Protein AF-A0A2V6WQ88-F1 (afdb_monomer_lite)

Secondary structure (DSSP, 8-state):
-HHHHHHTSGGGSHHHHHHHHHHHHHHH-TTS-HHHHHHHHHHHHHHHHHHHHHHHHHHHHHHHHTSTTS-HHHHHHHHHHHHHHHHHHHHHHHHHHHHHH--HHHHTTTT-

pLDDT: mean 83.22, std 14.82, range [35.53, 96.12]

Sequence (112 aa):
MGVILWFSSDAWSASHTGTLLIPLLRWLLPWVSVGQLTTLHVGIRKLAHLGEYAALALLWYRAFARRRDTGAGAAAQWALVITVGWAGVDEGRQLFTMSRTASLRDVAIDSV

Structure (mmCIF, N/CA/C/O backbone):
data_AF-A0A2V6WQ88-F1
#
_entry.id   AF-A0A2V6WQ88-F1
#
loop_
_atom_site.group_PDB
_atom_site.id
_atom_site.type_symbol
_atom_site.label_atom_id
_atom_site.label_alt_id
_atom_site.label_comp_id
_atom_site.label_asym_id
_atom_site.label_entity_id
_atom_site.label_seq_id
_atom_site.pdbx_PDB_ins_code
_atom_site.Cartn_x
_atom_site.Cartn_y
_atom_site.Cartn_z
_atom_site.occupancy
_atom_site.B_iso_or_equiv
_atom_site.auth_seq_id
_atom_site.auth_comp_id
_atom_site.auth_asym_id
_atom_site.auth_atom_id
_atom_site.pdbx_PDB_model_num
ATOM 1 N N . MET A 1 1 ? -3.390 -10.800 7.810 1.00 79.38 1 MET A N 1
ATOM 2 C CA . MET A 1 1 ? -1.913 -10.827 7.760 1.00 79.38 1 MET A CA 1
ATOM 3 C C . MET A 1 1 ? -1.371 -11.812 6.730 1.00 79.38 1 MET A C 1
ATOM 5 O O . MET A 1 1 ? -0.656 -11.360 5.854 1.00 79.38 1 MET A O 1
ATOM 9 N N . GLY A 1 2 ? -1.749 -13.100 6.741 1.00 83.31 2 GLY A N 1
ATOM 10 C CA . GLY A 1 2 ? -1.226 -14.087 5.770 1.00 83.31 2 GLY A CA 1
ATOM 11 C C . GLY A 1 2 ? -1.379 -13.713 4.285 1.00 83.31 2 GLY A C 1
ATOM 12 O O . GLY A 1 2 ? -0.452 -13.914 3.514 1.00 83.31 2 GLY A O 1
ATOM 13 N N . VAL A 1 3 ? -2.500 -13.091 3.900 1.00 83.56 3 VAL A N 1
ATOM 14 C CA . VAL A 1 3 ? -2.728 -12.617 2.519 1.00 83.56 3 VAL A CA 1
ATOM 15 C C . VAL A 1 3 ? -1.734 -11.523 2.105 1.00 83.56 3 VAL A C 1
ATOM 17 O O . VAL A 1 3 ? -1.181 -11.591 1.017 1.00 83.56 3 VAL A O 1
ATOM 20 N N . ILE A 1 4 ? -1.445 -10.566 2.992 1.00 85.25 4 ILE A N 1
ATOM 21 C CA . ILE A 1 4 ? -0.461 -9.499 2.733 1.00 85.25 4 ILE A CA 1
ATOM 22 C C . ILE A 1 4 ? 0.933 -10.109 2.580 1.00 85.25 4 ILE A C 1
ATOM 24 O O . ILE A 1 4 ? 1.653 -9.798 1.642 1.00 85.25 4 ILE A O 1
ATOM 28 N N . LEU A 1 5 ? 1.285 -11.069 3.444 1.00 84.12 5 LEU A N 1
ATOM 29 C CA . LEU A 1 5 ? 2.582 -11.741 3.355 1.00 84.12 5 LEU A CA 1
ATOM 30 C C . LEU A 1 5 ? 2.771 -12.495 2.036 1.00 84.12 5 LEU A C 1
ATOM 32 O O . LEU A 1 5 ? 3.897 -12.560 1.540 1.00 84.12 5 LEU A O 1
ATOM 36 N N . TRP A 1 6 ? 1.690 -13.063 1.497 1.00 83.06 6 TRP A N 1
ATOM 37 C CA . TRP A 1 6 ? 1.672 -13.726 0.197 1.00 83.06 6 TRP A CA 1
ATOM 38 C C . TRP A 1 6 ? 1.850 -12.724 -0.946 1.00 83.06 6 TRP A C 1
ATOM 40 O O . TRP A 1 6 ? 2.723 -12.933 -1.785 1.00 83.06 6 TRP A O 1
ATOM 50 N N . PHE A 1 7 ? 1.085 -11.628 -0.967 1.00 83.62 7 PHE A N 1
ATOM 51 C CA . PHE A 1 7 ? 1.213 -10.587 -1.998 1.00 83.62 7 PHE A CA 1
ATOM 52 C C . PHE A 1 7 ? 2.549 -9.844 -1.967 1.00 83.62 7 PHE A C 1
ATOM 54 O O . PHE A 1 7 ? 3.017 -9.363 -2.993 1.00 83.62 7 PHE A O 1
ATOM 61 N N . SER A 1 8 ? 3.205 -9.819 -0.815 1.00 78.94 8 SER A N 1
ATOM 62 C CA . SER A 1 8 ? 4.530 -9.231 -0.639 1.00 78.94 8 SER A CA 1
ATOM 63 C C . SER A 1 8 ? 5.675 -10.266 -0.759 1.00 78.94 8 SER A C 1
ATOM 65 O O . SER A 1 8 ? 6.837 -9.992 -0.474 1.00 78.94 8 SER A O 1
ATOM 67 N N . SER A 1 9 ? 5.372 -11.492 -1.200 1.00 81.62 9 SER A N 1
ATOM 68 C CA . SER A 1 9 ? 6.387 -12.518 -1.492 1.00 81.62 9 SER A CA 1
ATOM 69 C C . SER A 1 9 ? 6.973 -12.399 -2.905 1.00 81.62 9 SER A C 1
ATOM 71 O O . SER A 1 9 ? 6.402 -11.745 -3.781 1.00 81.62 9 SER A O 1
ATOM 73 N N . ASP A 1 10 ? 8.068 -13.125 -3.163 1.00 78.81 10 ASP A N 1
ATOM 74 C CA . ASP A 1 10 ? 8.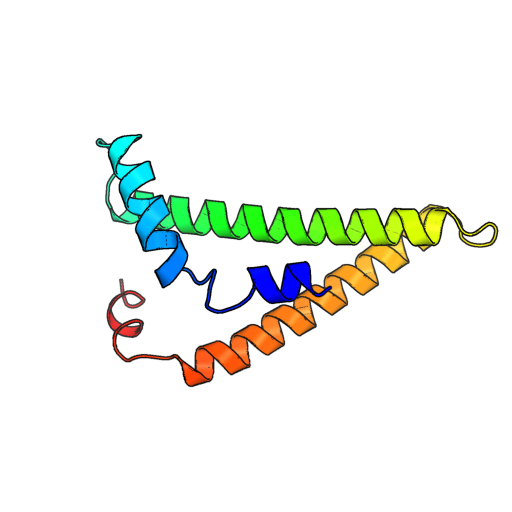712 -13.201 -4.485 1.00 78.81 10 ASP A CA 1
ATOM 75 C C . ASP A 1 10 ? 7.769 -13.663 -5.606 1.00 78.81 10 ASP A C 1
ATOM 77 O O . ASP A 1 10 ? 7.959 -13.281 -6.761 1.00 78.81 10 ASP A O 1
ATOM 81 N N . ALA A 1 11 ? 6.718 -14.428 -5.282 1.00 79.62 11 ALA A N 1
ATOM 82 C CA . ALA A 1 11 ? 5.702 -14.852 -6.250 1.00 79.62 11 ALA A CA 1
ATOM 83 C C . ALA A 1 11 ? 4.989 -13.662 -6.919 1.00 79.62 11 ALA A C 1
ATOM 85 O O . ALA A 1 11 ? 4.495 -13.772 -8.040 1.00 79.62 11 ALA A O 1
ATOM 86 N N . TRP A 1 12 ? 4.969 -12.513 -6.243 1.00 82.00 12 TRP A N 1
ATOM 87 C CA . TRP A 1 12 ? 4.392 -11.258 -6.713 1.00 82.00 12 TRP A CA 1
ATOM 88 C C . TRP A 1 12 ? 5.459 -10.175 -6.856 1.00 82.00 12 TRP A C 1
ATOM 90 O O . TRP A 1 12 ? 5.155 -8.986 -6.751 1.00 82.00 12 TRP A O 1
ATOM 100 N N . SER A 1 13 ? 6.714 -10.540 -7.117 1.00 83.44 13 SER A N 1
ATOM 101 C CA . SER A 1 13 ? 7.785 -9.582 -7.402 1.00 83.44 13 SER A CA 1
ATOM 102 C C . SER A 1 13 ? 7.511 -8.772 -8.683 1.00 83.44 13 SER A C 1
ATOM 104 O O . SER A 1 13 ? 6.653 -9.112 -9.511 1.00 83.44 13 SER A O 1
ATOM 106 N N . ALA A 1 14 ? 8.258 -7.682 -8.882 1.00 80.62 14 ALA A N 1
ATOM 107 C CA . ALA A 1 14 ? 8.216 -6.931 -10.139 1.00 80.62 14 ALA A CA 1
ATOM 108 C C . ALA A 1 14 ? 8.612 -7.821 -11.331 1.00 80.62 14 ALA A C 1
ATOM 110 O O . ALA A 1 14 ? 7.950 -7.780 -12.365 1.00 80.62 14 ALA A O 1
ATOM 111 N N . SER A 1 15 ? 9.605 -8.699 -11.155 1.00 80.44 15 SER A N 1
ATOM 112 C CA . SER A 1 15 ? 10.025 -9.648 -12.188 1.00 80.44 15 SER A CA 1
ATOM 113 C C . SER A 1 15 ? 8.905 -10.615 -12.584 1.00 80.44 15 SER A C 1
ATOM 115 O O . SER A 1 15 ? 8.630 -10.741 -13.774 1.00 80.44 15 SER A O 1
ATOM 117 N N . HIS A 1 16 ? 8.194 -11.223 -11.628 1.00 83.69 16 HIS A N 1
ATOM 118 C CA . HIS A 1 16 ? 7.092 -12.146 -11.927 1.00 83.69 16 HIS A CA 1
ATOM 119 C C . HIS A 1 16 ? 5.873 -11.429 -12.506 1.00 83.69 16 HIS A C 1
ATOM 121 O O . HIS A 1 16 ? 5.371 -11.807 -13.563 1.00 83.69 16 HIS A O 1
ATOM 127 N N . THR A 1 17 ? 5.411 -10.357 -11.860 1.00 85.81 17 THR A N 1
ATOM 128 C CA . THR A 1 17 ? 4.209 -9.634 -12.315 1.00 85.81 17 THR A CA 1
ATOM 129 C C . THR A 1 17 ? 4.416 -8.941 -13.665 1.00 85.81 17 THR A C 1
ATOM 131 O O . THR A 1 17 ? 3.475 -8.842 -14.454 1.00 85.81 17 THR A O 1
ATOM 134 N N . GLY A 1 18 ? 5.647 -8.516 -13.969 1.00 84.50 18 GLY A N 1
ATOM 135 C CA . GLY A 1 18 ? 6.008 -7.889 -15.239 1.00 84.50 18 GLY A CA 1
ATOM 136 C C . GLY A 1 18 ? 5.902 -8.834 -16.433 1.00 84.50 18 GLY A C 1
ATOM 137 O O . GLY A 1 18 ? 5.536 -8.381 -17.515 1.00 84.50 18 GLY A O 1
ATOM 138 N N . THR A 1 19 ? 6.120 -10.143 -16.238 1.00 88.00 19 THR A N 1
ATOM 139 C CA . THR A 1 19 ? 6.000 -11.142 -17.322 1.00 88.00 19 THR A CA 1
ATOM 140 C C . THR A 1 19 ? 4.609 -11.194 -17.948 1.00 88.00 19 THR A C 1
ATOM 142 O O . THR A 1 19 ? 4.489 -11.513 -19.126 1.00 88.00 19 THR A O 1
ATOM 145 N N . LEU A 1 20 ? 3.570 -10.847 -17.183 1.00 88.38 20 LEU A N 1
ATOM 146 C CA . LEU A 1 20 ? 2.186 -10.823 -17.649 1.00 88.38 20 LEU A CA 1
ATOM 147 C C . LEU A 1 20 ? 1.701 -9.397 -17.930 1.00 88.38 20 LEU A C 1
ATOM 149 O O . LEU A 1 20 ? 1.109 -9.135 -18.978 1.00 88.38 20 LEU A O 1
ATOM 153 N N . LEU A 1 21 ? 1.953 -8.464 -17.005 1.00 88.06 21 LEU A N 1
ATOM 154 C CA . LEU A 1 21 ? 1.419 -7.103 -17.093 1.00 88.06 21 LEU A CA 1
ATOM 155 C C . LEU A 1 21 ? 2.074 -6.292 -18.209 1.00 88.06 21 LEU A C 1
ATOM 157 O O . LEU A 1 21 ? 1.364 -5.580 -18.909 1.00 88.06 21 LEU A O 1
ATOM 161 N N . ILE A 1 22 ? 3.390 -6.398 -18.422 1.00 89.06 22 ILE A N 1
ATOM 162 C CA . ILE A 1 22 ? 4.059 -5.599 -19.460 1.00 89.06 22 ILE A CA 1
ATOM 163 C C . ILE A 1 22 ? 3.568 -5.992 -20.865 1.00 89.06 22 ILE A C 1
ATOM 165 O O . ILE A 1 22 ? 3.194 -5.085 -21.611 1.00 89.06 22 ILE A O 1
ATOM 169 N N . PRO A 1 23 ? 3.477 -7.285 -21.248 1.00 90.06 23 PRO A N 1
ATOM 170 C CA . PRO A 1 23 ? 2.893 -7.670 -22.535 1.00 90.06 23 PRO A CA 1
ATOM 171 C C . PRO A 1 23 ? 1.433 -7.241 -22.698 1.00 90.06 23 PRO A C 1
ATOM 173 O O . PRO A 1 23 ? 1.060 -6.750 -23.761 1.00 90.06 23 PRO A O 1
ATOM 176 N N . LEU A 1 24 ? 0.618 -7.364 -21.645 1.00 91.69 24 LEU A N 1
ATOM 177 C CA . LEU A 1 24 ? -0.776 -6.915 -21.664 1.00 91.69 24 LEU A CA 1
ATOM 178 C C . LEU A 1 24 ? -0.881 -5.399 -21.884 1.00 91.69 24 LEU A C 1
ATOM 180 O O . LEU A 1 24 ? -1.651 -4.944 -22.729 1.00 91.69 24 LEU A O 1
ATOM 184 N N . LEU A 1 25 ? -0.084 -4.613 -21.156 1.00 91.19 25 LEU A N 1
ATOM 185 C CA . LEU A 1 25 ? -0.037 -3.161 -21.312 1.00 91.19 25 LEU A CA 1
ATOM 186 C C . LEU A 1 25 ? 0.499 -2.768 -22.692 1.00 91.19 25 LEU A C 1
ATOM 188 O O . LEU A 1 25 ? -0.003 -1.818 -23.281 1.00 91.19 25 LEU A O 1
ATOM 192 N N . ARG A 1 26 ? 1.469 -3.509 -23.241 1.00 91.94 26 ARG A N 1
ATOM 193 C CA . ARG A 1 26 ? 1.987 -3.296 -24.600 1.00 91.94 26 ARG A CA 1
ATOM 194 C C . ARG A 1 26 ? 0.927 -3.575 -25.663 1.00 91.94 26 ARG A C 1
ATOM 196 O O . ARG A 1 26 ? 0.866 -2.850 -26.651 1.00 91.94 26 ARG A O 1
ATOM 203 N N . TRP A 1 27 ? 0.108 -4.605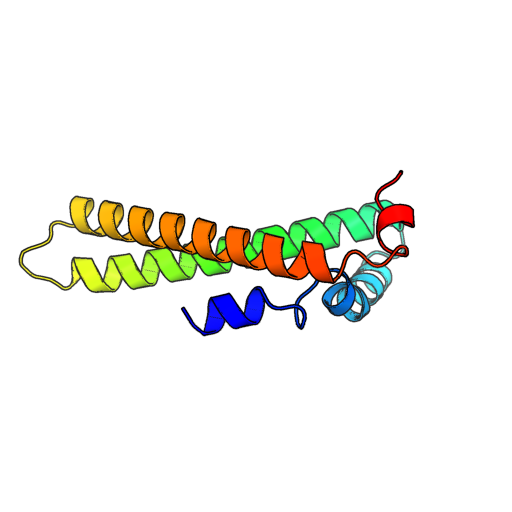 -25.463 1.00 93.69 27 TRP A N 1
ATOM 204 C CA . TRP A 1 27 ? -1.016 -4.923 -26.341 1.00 93.69 27 TRP A CA 1
ATOM 205 C C . TRP A 1 27 ? -2.110 -3.848 -26.282 1.00 93.69 27 TRP A C 1
ATOM 207 O O . TRP A 1 27 ? -2.626 -3.449 -27.322 1.00 93.69 27 TRP A O 1
ATOM 217 N N . LEU A 1 28 ? -2.422 -3.338 -25.087 1.00 94.19 28 LEU A N 1
ATOM 218 C CA . LEU A 1 28 ? -3.443 -2.305 -24.885 1.00 94.19 28 LEU A CA 1
ATOM 219 C C . LEU A 1 28 ? -2.983 -0.904 -25.328 1.00 94.19 28 LEU A C 1
ATOM 221 O O . LEU A 1 28 ? -3.781 -0.118 -25.832 1.00 94.19 28 LEU A O 1
ATOM 225 N N . LEU A 1 29 ? -1.701 -0.590 -25.123 1.00 94.00 29 LEU A N 1
ATOM 226 C CA . LEU A 1 29 ? -1.086 0.718 -25.360 1.00 94.00 29 LEU A CA 1
ATOM 227 C C . LEU A 1 29 ? 0.145 0.590 -26.285 1.00 94.00 29 LEU A C 1
ATOM 229 O O . LEU A 1 29 ? 1.269 0.911 -25.883 1.00 94.00 29 LEU A O 1
ATOM 233 N N . PRO A 1 30 ? -0.019 0.139 -27.543 1.00 91.12 30 PRO A N 1
ATOM 234 C CA . PRO A 1 30 ? 1.102 -0.123 -28.451 1.00 91.12 30 PRO A CA 1
ATOM 235 C C . PRO A 1 30 ? 1.892 1.134 -28.850 1.00 91.12 30 PRO A C 1
ATOM 237 O O . PRO A 1 30 ? 3.033 1.032 -29.306 1.00 91.12 30 PRO A O 1
ATOM 240 N N . TRP A 1 31 ? 1.325 2.326 -28.655 1.00 93.00 31 TRP A N 1
ATOM 241 C CA . TRP A 1 31 ? 1.981 3.614 -28.913 1.00 93.00 31 TRP A CA 1
ATOM 242 C C . TRP A 1 31 ? 2.865 4.108 -27.755 1.00 93.00 31 TRP A C 1
ATOM 244 O O . TRP A 1 31 ? 3.596 5.079 -27.923 1.00 93.00 31 TRP A O 1
ATOM 254 N N . VAL A 1 32 ? 2.808 3.464 -26.585 1.00 92.31 32 VAL A N 1
ATOM 255 C CA . VAL A 1 32 ? 3.552 3.866 -25.380 1.00 92.31 32 VAL A CA 1
ATOM 256 C C . VAL A 1 32 ? 4.935 3.210 -25.359 1.00 92.31 32 VAL A C 1
ATOM 258 O O . VAL A 1 32 ? 5.077 2.035 -25.707 1.00 92.31 32 VAL A O 1
ATOM 261 N N . SER A 1 33 ? 5.969 3.958 -24.959 1.00 92.69 33 SER A N 1
ATOM 262 C CA . SER A 1 33 ? 7.347 3.448 -24.920 1.00 92.69 33 SER A CA 1
ATOM 263 C C . SER A 1 33 ? 7.537 2.383 -23.833 1.00 92.69 33 SER A C 1
ATOM 265 O O . SER A 1 33 ? 6.801 2.338 -22.848 1.00 92.69 33 SER A O 1
ATOM 267 N N . VAL A 1 34 ? 8.559 1.532 -23.972 1.00 87.75 34 VAL A N 1
ATOM 268 C CA . VAL A 1 34 ? 8.850 0.480 -22.978 1.00 87.75 34 VAL A CA 1
ATOM 269 C C . VAL A 1 34 ? 9.104 1.072 -21.588 1.00 87.75 34 VAL A C 1
ATOM 271 O O . VAL A 1 34 ? 8.569 0.562 -20.610 1.00 87.75 34 VAL A O 1
ATOM 274 N N . GLY A 1 35 ? 9.834 2.190 -21.500 1.00 88.69 35 GLY A N 1
ATOM 275 C CA . GLY A 1 35 ? 10.074 2.877 -20.226 1.00 88.69 35 GLY A CA 1
ATOM 276 C C . GLY A 1 35 ? 8.776 3.323 -19.545 1.00 88.69 35 GLY A C 1
ATOM 277 O O . GLY A 1 35 ? 8.582 3.074 -18.358 1.00 88.69 35 GLY A O 1
ATOM 278 N N . GLN A 1 36 ? 7.834 3.888 -20.306 1.00 90.44 36 GLN A N 1
ATOM 279 C CA . GLN A 1 36 ? 6.527 4.296 -19.780 1.00 90.44 36 GLN A CA 1
ATOM 280 C C . GLN A 1 36 ? 5.670 3.099 -19.332 1.00 90.44 36 GLN A C 1
ATOM 282 O O . GLN A 1 36 ? 4.957 3.201 -18.334 1.00 90.44 36 GLN A O 1
ATOM 287 N N . LEU A 1 37 ? 5.751 1.957 -20.025 1.00 90.12 37 LEU A N 1
ATOM 288 C CA . LEU A 1 37 ? 5.066 0.725 -19.612 1.00 90.12 37 LEU A CA 1
ATOM 289 C C . LEU A 1 37 ? 5.615 0.196 -18.282 1.00 90.12 37 LEU A C 1
ATOM 291 O O . LEU A 1 37 ? 4.832 -0.207 -17.421 1.00 90.12 37 LEU A O 1
ATOM 295 N N . THR A 1 38 ? 6.933 0.259 -18.079 1.00 89.00 38 THR A N 1
ATOM 296 C CA . THR A 1 38 ? 7.566 -0.078 -16.795 1.00 89.00 38 THR A CA 1
ATOM 297 C C . THR A 1 38 ? 7.103 0.869 -15.688 1.00 89.00 38 THR A C 1
ATOM 299 O O . THR A 1 38 ? 6.713 0.411 -14.614 1.00 89.00 38 THR A O 1
ATOM 302 N N . THR A 1 39 ? 7.052 2.181 -15.945 1.00 89.88 39 THR A N 1
ATOM 303 C CA . THR A 1 39 ? 6.517 3.157 -14.978 1.00 89.88 39 THR A CA 1
ATOM 304 C C . THR A 1 39 ? 5.065 2.855 -14.614 1.00 89.88 39 THR A C 1
ATOM 306 O O . THR A 1 39 ? 4.703 2.882 -13.436 1.00 89.88 39 THR A O 1
ATOM 309 N N . LEU A 1 40 ? 4.231 2.529 -15.604 1.00 90.88 40 LEU A N 1
ATOM 310 C CA . LEU A 1 40 ? 2.833 2.175 -15.379 1.00 90.88 40 LEU A CA 1
ATOM 311 C C . LEU A 1 40 ? 2.708 0.895 -14.547 1.00 90.88 40 LEU A C 1
ATOM 313 O O . LEU A 1 40 ? 1.919 0.852 -13.606 1.00 90.88 40 LEU A O 1
ATOM 317 N N . HIS A 1 41 ? 3.517 -0.124 -14.840 1.00 90.25 41 HIS A N 1
ATOM 318 C CA . HIS A 1 41 ? 3.559 -1.361 -14.062 1.00 90.25 41 HIS A CA 1
ATOM 319 C C . HIS A 1 41 ? 3.963 -1.107 -12.604 1.00 90.25 41 HIS A C 1
ATOM 321 O O . HIS A 1 41 ? 3.281 -1.585 -11.694 1.00 90.25 41 HIS A O 1
ATOM 327 N N . VAL A 1 42 ? 4.990 -0.289 -12.359 1.00 87.12 42 VAL A N 1
ATOM 328 C CA . VAL A 1 42 ? 5.369 0.142 -11.001 1.00 87.12 42 VAL A CA 1
ATOM 329 C C . VAL A 1 42 ? 4.221 0.892 -10.320 1.00 87.12 42 VAL A C 1
ATOM 331 O O . VAL A 1 42 ? 3.925 0.632 -9.152 1.00 87.12 42 VAL A O 1
ATOM 334 N N . GLY A 1 43 ? 3.531 1.777 -11.041 1.00 90.31 43 GLY A N 1
ATOM 335 C CA . GLY A 1 43 ? 2.351 2.486 -10.544 1.00 90.31 43 GLY A CA 1
ATOM 336 C C . GLY A 1 43 ? 1.231 1.535 -10.116 1.00 90.31 43 GLY A C 1
ATOM 337 O O . GLY A 1 43 ? 0.733 1.639 -8.996 1.00 90.31 43 GLY A O 1
ATOM 338 N N . ILE A 1 44 ? 0.894 0.554 -10.956 1.00 90.75 44 ILE A N 1
ATOM 339 C CA . ILE A 1 44 ? -0.108 -0.480 -10.654 1.00 90.75 44 ILE A CA 1
ATOM 340 C C . ILE A 1 44 ? 0.275 -1.247 -9.386 1.00 90.75 44 ILE A C 1
ATOM 342 O O . ILE A 1 44 ? -0.569 -1.452 -8.515 1.00 90.75 44 ILE A O 1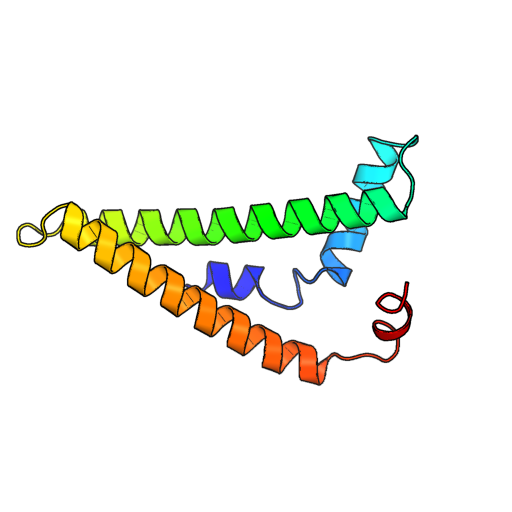
ATOM 346 N N . ARG A 1 45 ? 1.551 -1.623 -9.235 1.00 88.50 45 ARG A N 1
ATOM 347 C CA . ARG A 1 45 ? 2.034 -2.315 -8.030 1.00 88.50 45 ARG A CA 1
ATOM 348 C C . ARG A 1 45 ? 1.873 -1.467 -6.769 1.00 88.50 45 ARG A C 1
ATOM 350 O O . ARG A 1 45 ? 1.415 -1.990 -5.755 1.00 88.50 45 ARG A O 1
ATOM 357 N N . LYS A 1 46 ? 2.210 -0.173 -6.828 1.00 86.62 46 LYS A N 1
ATOM 358 C CA . LYS A 1 46 ? 2.036 0.755 -5.695 1.00 86.62 46 LYS A CA 1
ATOM 359 C C . LYS A 1 46 ? 0.565 0.918 -5.316 1.00 86.62 46 LYS A C 1
ATOM 361 O O . LYS A 1 46 ? 0.241 0.941 -4.133 1.00 86.62 46 LYS A O 1
ATOM 366 N N . LEU A 1 47 ? -0.325 0.982 -6.306 1.00 90.56 47 LEU A N 1
ATOM 367 C CA . LEU A 1 47 ? -1.768 1.049 -6.072 1.00 90.56 47 LEU A CA 1
ATOM 368 C C . LEU A 1 47 ? -2.313 -0.245 -5.456 1.00 90.56 47 LEU A C 1
ATOM 370 O O . LEU A 1 47 ? -3.141 -0.174 -4.551 1.00 90.56 47 LEU A O 1
ATOM 374 N N . ALA A 1 48 ? -1.823 -1.408 -5.894 1.00 89.56 48 ALA A N 1
ATOM 375 C CA . ALA A 1 48 ? -2.182 -2.690 -5.294 1.00 89.56 48 ALA A CA 1
ATOM 376 C C . ALA A 1 48 ? -1.768 -2.754 -3.812 1.00 89.56 48 ALA A C 1
ATOM 378 O O . ALA A 1 48 ? -2.614 -3.029 -2.964 1.00 89.56 48 ALA A O 1
ATOM 379 N N . HIS A 1 49 ? -0.524 -2.376 -3.486 1.00 87.50 49 HIS A N 1
ATOM 380 C CA . HIS A 1 49 ? -0.045 -2.321 -2.096 1.00 87.50 49 HIS A CA 1
ATOM 381 C C . HIS A 1 49 ? -0.871 -1.342 -1.250 1.00 87.50 49 HIS A C 1
ATOM 383 O O . HIS A 1 49 ? -1.294 -1.670 -0.143 1.00 87.50 49 HIS A O 1
ATOM 389 N N . LEU A 1 50 ? -1.167 -0.150 -1.780 1.00 90.31 50 LEU A N 1
ATOM 390 C CA . LEU A 1 50 ? -2.033 0.812 -1.097 1.00 90.31 50 LEU A CA 1
ATOM 391 C C . LEU A 1 50 ? -3.420 0.215 -0.806 1.00 90.31 50 LEU A C 1
ATOM 393 O O . LEU A 1 50 ? -3.944 0.386 0.294 1.00 90.31 50 LEU A O 1
ATOM 397 N N . GLY A 1 51 ? -3.999 -0.502 -1.772 1.00 92.19 51 GLY A N 1
ATOM 398 C CA . GLY A 1 51 ? -5.280 -1.190 -1.618 1.00 92.19 51 GLY A CA 1
ATOM 399 C C . GLY A 1 51 ? -5.254 -2.269 -0.533 1.00 92.19 51 GLY A C 1
ATOM 400 O O . GLY A 1 51 ? -6.182 -2.344 0.274 1.00 92.19 51 GLY A O 1
ATOM 401 N N . GLU A 1 52 ? -4.184 -3.061 -0.463 1.00 91.94 52 GLU A N 1
ATOM 402 C CA . GLU A 1 52 ? -3.992 -4.086 0.571 1.00 91.94 52 GLU A CA 1
ATOM 403 C C . GLU A 1 52 ? -3.977 -3.480 1.979 1.00 91.94 52 GLU A C 1
ATOM 405 O O . GLU A 1 52 ? -4.708 -3.939 2.865 1.00 91.94 52 GLU A O 1
ATOM 410 N N . TYR A 1 53 ? -3.206 -2.410 2.184 1.00 92.00 53 TYR A N 1
ATOM 411 C CA . TYR A 1 53 ? -3.135 -1.736 3.480 1.00 92.00 53 TYR A CA 1
ATOM 412 C C . TYR A 1 53 ? -4.419 -0.978 3.821 1.00 92.00 53 TYR A C 1
ATOM 414 O O . TYR A 1 53 ? -4.844 -0.992 4.976 1.00 92.00 53 TYR A O 1
ATOM 422 N N . ALA A 1 54 ? -5.100 -0.385 2.838 1.00 93.19 54 ALA A N 1
ATOM 423 C CA . ALA A 1 54 ? -6.408 0.230 3.052 1.00 93.19 54 ALA A CA 1
ATOM 424 C C . ALA A 1 54 ? -7.454 -0.807 3.499 1.00 93.19 54 ALA A C 1
ATOM 426 O O . ALA A 1 54 ? -8.204 -0.570 4.451 1.00 93.19 54 ALA A O 1
ATOM 427 N N . ALA A 1 55 ? -7.472 -1.983 2.864 1.00 95.19 55 ALA A N 1
ATOM 428 C CA . ALA A 1 55 ? -8.339 -3.085 3.265 1.00 95.19 55 ALA A CA 1
ATOM 429 C C . ALA A 1 55 ? -7.998 -3.583 4.679 1.00 95.19 55 ALA A C 1
ATOM 431 O O . ALA A 1 55 ? -8.901 -3.805 5.488 1.00 95.19 55 ALA A O 1
ATOM 432 N N . LEU A 1 56 ? -6.709 -3.705 5.010 1.00 94.81 56 LEU A N 1
ATOM 433 C CA . LEU A 1 56 ? -6.263 -4.081 6.352 1.00 94.81 56 LEU A CA 1
ATOM 434 C C . LEU A 1 56 ? -6.712 -3.066 7.413 1.00 94.81 56 LEU A C 1
ATOM 436 O O . LEU A 1 56 ? -7.275 -3.466 8.436 1.00 94.81 56 LEU A O 1
ATOM 440 N N . ALA A 1 57 ? -6.518 -1.771 7.156 1.00 93.50 57 ALA A N 1
ATOM 441 C CA . ALA A 1 57 ? -6.959 -0.699 8.042 1.00 93.50 57 ALA A CA 1
ATOM 442 C C . ALA A 1 57 ? -8.473 -0.742 8.253 1.00 93.50 57 ALA A C 1
ATOM 444 O O . ALA A 1 57 ? -8.943 -0.654 9.387 1.00 93.50 57 ALA A O 1
ATOM 445 N N . LEU A 1 58 ? -9.250 -0.959 7.189 1.00 95.62 58 LEU A N 1
ATOM 446 C CA . LEU A 1 58 ? -10.701 -1.089 7.291 1.00 95.62 58 LEU A CA 1
ATOM 447 C C . LEU A 1 58 ? -11.111 -2.302 8.139 1.00 95.62 58 LEU A C 1
ATOM 449 O O . LEU A 1 58 ? -12.034 -2.203 8.949 1.00 95.62 58 LEU A O 1
ATOM 453 N N . LEU A 1 59 ? -10.438 -3.442 7.981 1.00 95.50 59 LEU A N 1
ATOM 454 C CA . LEU A 1 59 ? -10.715 -4.644 8.771 1.00 95.50 59 LEU A CA 1
ATOM 455 C C . LEU A 1 59 ? -10.412 -4.426 10.257 1.00 95.50 59 LEU A C 1
ATOM 457 O O . LEU A 1 59 ? -11.250 -4.765 11.097 1.00 95.50 59 LEU A O 1
ATOM 461 N N . TRP A 1 60 ? -9.274 -3.808 10.585 1.00 95.50 60 TRP A N 1
ATOM 462 C CA . TRP A 1 60 ? -8.950 -3.446 11.967 1.00 95.50 60 TRP A CA 1
ATOM 463 C C . TRP A 1 60 ? -9.932 -2.438 12.542 1.00 95.50 60 TRP A C 1
ATOM 465 O O . TRP A 1 60 ? -10.426 -2.628 13.653 1.00 95.50 60 TRP A O 1
ATOM 475 N N . TYR A 1 61 ? -10.284 -1.412 11.769 1.00 94.44 61 TYR A N 1
ATOM 476 C CA . TYR A 1 61 ? -11.266 -0.419 12.181 1.00 94.44 61 TYR A CA 1
ATOM 477 C C . TYR A 1 61 ? -12.600 -1.081 12.520 1.00 94.44 61 TYR A C 1
ATOM 479 O O . TYR A 1 61 ? -13.143 -0.862 13.600 1.00 94.44 61 TYR A O 1
ATOM 487 N N . ARG A 1 62 ? -13.100 -1.966 11.648 1.00 92.94 62 ARG A N 1
ATOM 488 C CA . ARG A 1 62 ? -14.338 -2.722 11.892 1.00 92.94 62 ARG A CA 1
ATOM 489 C C . ARG A 1 62 ? -14.233 -3.634 13.114 1.00 92.94 62 ARG A C 1
ATOM 491 O O . ARG A 1 62 ? -15.235 -3.819 13.801 1.00 92.94 62 ARG A O 1
ATOM 498 N N . ALA A 1 63 ? -13.065 -4.214 13.386 1.00 92.81 63 ALA A N 1
ATOM 499 C CA . ALA A 1 63 ? -12.849 -5.055 14.560 1.00 92.81 63 ALA A CA 1
ATOM 500 C C . ALA A 1 63 ? -12.912 -4.245 15.867 1.00 92.81 63 ALA A C 1
ATOM 502 O O . ALA A 1 63 ? -13.572 -4.673 16.814 1.00 92.81 63 ALA A O 1
ATOM 503 N N . PHE A 1 64 ? -12.289 -3.064 15.906 1.00 91.75 64 PHE A N 1
ATOM 504 C CA . PHE A 1 64 ? -12.292 -2.198 17.089 1.00 91.75 64 PHE A CA 1
ATOM 505 C C . PHE A 1 64 ? -13.608 -1.447 17.278 1.00 91.75 64 PHE A C 1
ATOM 507 O O . PHE A 1 64 ? -14.113 -1.390 18.393 1.00 91.75 64 PHE A O 1
ATOM 514 N N . ALA A 1 65 ? -14.223 -0.956 16.201 1.00 90.06 65 ALA A N 1
ATOM 515 C CA . ALA A 1 65 ? -15.498 -0.238 16.257 1.00 90.06 65 ALA A CA 1
ATOM 516 C C . ALA A 1 65 ? -16.676 -1.117 16.723 1.00 90.06 65 ALA A C 1
ATOM 518 O O . ALA A 1 65 ? -17.715 -0.602 17.126 1.00 90.06 65 ALA A O 1
ATOM 519 N N . ARG A 1 66 ? -16.537 -2.450 16.676 1.00 89.00 66 ARG A N 1
ATOM 520 C CA . ARG A 1 66 ? -17.522 -3.394 17.234 1.00 89.00 66 ARG A CA 1
ATOM 521 C C . ARG A 1 66 ? -17.439 -3.532 18.753 1.00 89.00 66 ARG A C 1
ATOM 523 O O . ARG A 1 66 ? -18.350 -4.104 19.351 1.00 89.00 66 ARG A O 1
ATOM 530 N N . ARG A 1 67 ? -16.362 -3.059 19.382 1.00 87.06 67 ARG A N 1
ATOM 531 C CA . ARG A 1 67 ? -16.224 -3.101 20.836 1.00 87.06 67 ARG A CA 1
ATOM 532 C C . ARG A 1 67 ? -17.001 -1.946 21.459 1.00 87.06 67 ARG A C 1
ATOM 534 O O . ARG A 1 67 ? -16.863 -0.803 21.041 1.00 87.06 67 ARG A O 1
ATOM 541 N N . ARG A 1 68 ? -17.822 -2.246 22.468 1.00 76.88 68 ARG A N 1
ATOM 542 C CA . ARG A 1 68 ? -18.697 -1.250 23.117 1.00 76.88 68 ARG A CA 1
ATOM 543 C C . ARG A 1 68 ? -17.941 -0.169 23.895 1.00 76.88 68 ARG A C 1
ATOM 545 O O . ARG A 1 68 ? -18.508 0.881 24.156 1.00 76.88 68 ARG A O 1
ATOM 552 N N . ASP A 1 69 ? -16.694 -0.435 24.263 1.00 88.06 69 ASP A N 1
ATOM 553 C CA . ASP A 1 69 ? -15.817 0.445 25.041 1.00 88.06 69 ASP A CA 1
ATOM 554 C C . ASP A 1 69 ? -14.906 1.327 24.170 1.00 88.06 69 ASP A C 1
ATOM 556 O O . ASP A 1 69 ? -14.246 2.229 24.681 1.00 88.06 69 ASP A O 1
ATOM 560 N N . THR A 1 70 ? -14.857 1.090 22.857 1.00 85.50 70 THR A N 1
ATOM 561 C CA . THR A 1 70 ? -13.909 1.756 21.963 1.00 85.50 70 THR A CA 1
ATOM 562 C C . THR A 1 70 ? -14.640 2.761 21.077 1.00 85.50 70 THR A C 1
ATOM 564 O O . THR A 1 70 ? -15.373 2.391 20.162 1.00 85.50 70 THR A O 1
ATOM 567 N N . GLY A 1 71 ? -14.431 4.058 21.321 1.00 91.00 71 GLY A N 1
ATOM 568 C CA . GLY A 1 71 ? -14.988 5.117 20.473 1.00 91.00 71 GLY A CA 1
ATOM 569 C C . GLY A 1 71 ? -14.460 5.056 19.032 1.00 91.00 71 GLY A C 1
ATOM 570 O O . GLY A 1 71 ? -13.332 4.627 18.792 1.00 91.00 71 GLY A O 1
ATOM 571 N N . ALA A 1 72 ? -15.247 5.534 18.061 1.00 89.88 72 ALA A N 1
ATOM 572 C CA . ALA A 1 72 ? -14.904 5.462 16.634 1.00 89.88 72 ALA A CA 1
ATOM 573 C C . ALA A 1 72 ? -13.544 6.106 16.290 1.00 89.88 72 ALA A C 1
ATOM 575 O O . ALA A 1 72 ? -12.800 5.563 15.477 1.00 89.88 72 ALA A O 1
ATOM 576 N N . GLY A 1 73 ? -13.190 7.223 16.937 1.00 92.56 73 GLY A N 1
ATOM 577 C CA . GLY A 1 73 ? -11.879 7.862 16.765 1.00 92.56 73 GLY A CA 1
ATOM 578 C C . GLY A 1 73 ? -10.722 6.990 17.267 1.00 92.56 73 GLY A C 1
ATOM 579 O O . GLY A 1 73 ? -9.744 6.792 16.551 1.00 92.56 73 GLY A O 1
ATOM 580 N N . ALA A 1 74 ? -10.868 6.388 18.451 1.00 92.44 74 ALA A N 1
ATOM 581 C CA . ALA A 1 74 ? -9.872 5.469 19.004 1.00 92.44 74 ALA A CA 1
ATOM 582 C C . ALA A 1 74 ? -9.737 4.199 18.147 1.00 92.44 74 ALA A C 1
ATOM 584 O O . ALA A 1 74 ? -8.627 3.742 17.888 1.00 92.44 74 ALA A O 1
ATOM 585 N N . ALA A 1 75 ? -10.851 3.661 17.641 1.00 93.19 75 ALA A N 1
ATOM 586 C CA . ALA A 1 75 ? -10.846 2.526 16.719 1.00 93.19 75 ALA A CA 1
ATOM 587 C C . ALA A 1 75 ? -10.077 2.838 15.424 1.00 93.19 75 ALA A C 1
ATOM 589 O O . ALA A 1 75 ? -9.302 2.004 14.956 1.00 93.19 75 ALA A O 1
ATOM 590 N N . ALA A 1 76 ? -10.262 4.037 14.860 1.00 93.31 76 ALA A N 1
ATOM 591 C CA . ALA A 1 76 ? -9.533 4.484 13.673 1.00 93.31 76 ALA A CA 1
ATOM 592 C C . ALA A 1 76 ? -8.035 4.654 13.954 1.00 93.31 76 ALA A C 1
ATOM 594 O O . ALA A 1 76 ? -7.211 4.193 13.166 1.00 93.31 76 ALA A O 1
ATOM 595 N N . GLN A 1 77 ? -7.679 5.244 15.098 1.00 94.81 77 GLN A N 1
ATOM 596 C CA . GLN A 1 77 ? -6.285 5.405 15.505 1.00 94.81 77 GLN A CA 1
ATOM 597 C C . GLN A 1 77 ? -5.584 4.052 15.678 1.00 94.81 77 GLN A C 1
ATOM 599 O O . GLN A 1 77 ? -4.506 3.851 15.121 1.00 94.81 77 GLN A O 1
ATOM 604 N N . TRP A 1 78 ? -6.198 3.101 16.388 1.00 94.81 78 TRP A N 1
ATOM 605 C CA . TRP A 1 78 ? -5.627 1.762 16.563 1.00 94.81 78 TRP A CA 1
ATOM 606 C C . TRP A 1 78 ? -5.493 1.011 15.243 1.00 94.81 78 TRP A C 1
ATOM 608 O O . TRP A 1 78 ? -4.463 0.387 14.990 1.00 94.81 78 TRP A O 1
ATOM 618 N N . ALA A 1 79 ? -6.502 1.105 14.377 1.00 94.50 79 ALA A N 1
ATOM 619 C CA . ALA A 1 79 ? -6.452 0.505 13.053 1.00 94.50 79 ALA A CA 1
ATOM 620 C C . ALA A 1 79 ? -5.304 1.061 12.206 1.00 94.50 79 ALA A C 1
ATOM 622 O O . ALA A 1 79 ? -4.587 0.290 11.565 1.00 94.50 79 ALA A O 1
ATOM 623 N N . LEU A 1 80 ? -5.101 2.380 12.242 1.00 94.44 80 LEU A N 1
ATOM 624 C CA . LEU A 1 80 ? -4.002 3.036 11.546 1.00 94.44 80 LEU A CA 1
ATOM 625 C C . LEU A 1 80 ? -2.649 2.581 12.099 1.00 94.44 80 LEU A C 1
ATOM 627 O O . LEU A 1 80 ? -1.808 2.131 11.328 1.00 94.44 80 LEU A O 1
ATOM 631 N N . VAL A 1 81 ? -2.459 2.635 13.421 1.00 96.12 81 VAL A N 1
ATOM 632 C CA . VAL A 1 81 ? -1.197 2.250 14.077 1.00 96.12 81 VAL A CA 1
ATOM 633 C C . VAL A 1 81 ? -0.821 0.808 13.749 1.00 96.12 81 VAL A C 1
ATOM 635 O O . VAL A 1 81 ? 0.316 0.546 13.365 1.00 96.12 81 VAL A O 1
ATOM 638 N N . ILE A 1 82 ? -1.769 -0.127 13.845 1.00 94.00 82 ILE A N 1
ATOM 639 C CA . ILE A 1 82 ? -1.497 -1.539 13.552 1.00 94.00 82 ILE A CA 1
ATOM 640 C C . ILE A 1 82 ? -1.198 -1.743 12.065 1.00 94.00 82 ILE A C 1
ATOM 642 O O . ILE A 1 82 ? -0.309 -2.520 11.727 1.00 94.00 82 ILE A O 1
ATOM 646 N N . THR A 1 83 ? -1.908 -1.052 11.173 1.00 94.81 83 THR A N 1
ATOM 647 C CA . THR A 1 83 ? -1.673 -1.164 9.726 1.00 94.81 83 THR A CA 1
ATOM 648 C C . THR A 1 83 ? -0.304 -0.613 9.340 1.00 94.81 83 THR A C 1
ATOM 650 O O . THR A 1 83 ? 0.425 -1.283 8.618 1.00 94.81 83 THR A O 1
ATOM 653 N N . VAL A 1 84 ? 0.075 0.559 9.858 1.00 92.62 84 VAL A N 1
ATOM 654 C CA . VAL A 1 84 ? 1.397 1.165 9.625 1.00 92.62 84 VAL A CA 1
ATOM 655 C C . VAL A 1 84 ? 2.505 0.299 10.219 1.00 92.62 84 VAL A C 1
ATOM 657 O O . VAL A 1 84 ? 3.510 0.050 9.560 1.00 92.62 84 VAL A O 1
ATOM 660 N N . GLY A 1 85 ? 2.314 -0.215 11.436 1.00 93.62 85 GLY A N 1
ATOM 661 C CA . GLY A 1 85 ? 3.262 -1.146 12.045 1.00 93.62 85 GLY A CA 1
ATOM 662 C C . GLY A 1 85 ? 3.425 -2.422 11.218 1.00 93.62 85 GLY A C 1
ATOM 663 O O . GLY A 1 85 ? 4.538 -2.911 11.051 1.00 93.62 85 GLY A O 1
ATOM 664 N N . TRP A 1 86 ? 2.330 -2.937 10.653 1.00 92.88 86 TRP A N 1
ATOM 665 C CA . TRP A 1 86 ? 2.373 -4.105 9.780 1.00 92.88 86 TRP A CA 1
ATOM 666 C C . TRP A 1 86 ? 3.076 -3.827 8.450 1.00 92.88 86 TRP A C 1
ATOM 668 O O . TRP A 1 86 ? 3.852 -4.672 8.014 1.00 92.88 86 TRP A O 1
ATOM 678 N N . ALA A 1 87 ? 2.848 -2.657 7.846 1.00 89.31 87 ALA A N 1
ATOM 679 C CA . ALA A 1 87 ? 3.583 -2.227 6.660 1.00 89.31 87 ALA A CA 1
ATOM 680 C C . ALA A 1 87 ? 5.092 -2.250 6.928 1.00 89.31 87 ALA A C 1
ATOM 682 O O . ALA A 1 87 ? 5.815 -2.976 6.255 1.00 89.31 87 ALA A O 1
ATOM 683 N N . GLY A 1 88 ? 5.540 -1.635 8.030 1.00 89.06 88 GLY A N 1
ATOM 684 C CA . GLY A 1 88 ? 6.961 -1.624 8.387 1.00 89.06 88 GLY A CA 1
ATOM 685 C C . GLY A 1 88 ? 7.569 -3.020 8.589 1.00 89.06 88 GLY A C 1
ATOM 686 O O . GLY A 1 88 ? 8.715 -3.260 8.207 1.00 89.06 88 GLY A O 1
ATOM 687 N N . VAL A 1 89 ? 6.814 -3.968 9.158 1.00 89.94 89 VAL A N 1
ATOM 688 C CA . VAL A 1 89 ? 7.246 -5.377 9.260 1.00 89.94 89 VAL A CA 1
ATOM 689 C C . VAL A 1 89 ? 7.376 -6.014 7.877 1.00 89.94 89 VAL A C 1
ATOM 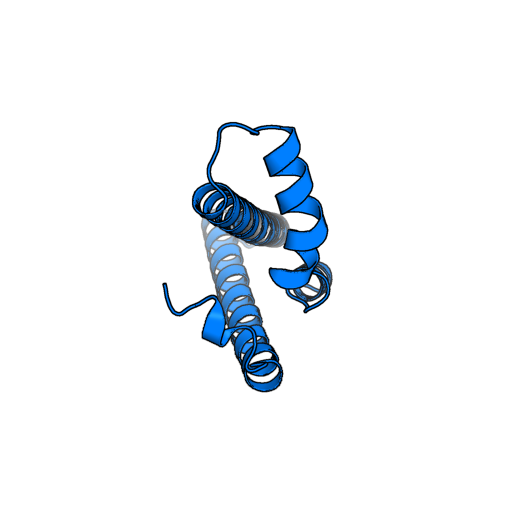691 O O . VAL A 1 89 ? 8.325 -6.759 7.624 1.00 89.94 89 VAL A O 1
ATOM 694 N N . ASP A 1 90 ? 6.430 -5.730 6.990 1.00 86.81 90 ASP A N 1
ATOM 695 C CA . ASP A 1 90 ? 6.418 -6.245 5.630 1.00 86.81 90 ASP A CA 1
ATOM 696 C C . ASP A 1 90 ? 7.577 -5.689 4.789 1.00 86.81 90 ASP A C 1
ATOM 698 O O . ASP A 1 90 ? 8.312 -6.470 4.184 1.00 86.81 90 ASP A O 1
ATOM 702 N N . GLU A 1 91 ? 7.823 -4.378 4.832 1.00 84.56 91 GLU A N 1
ATOM 703 C CA . GLU A 1 91 ? 8.977 -3.748 4.180 1.00 84.56 91 GLU A CA 1
ATOM 704 C C . GLU A 1 91 ? 10.300 -4.259 4.760 1.00 84.56 91 GLU A C 1
ATOM 706 O O . GLU A 1 91 ? 11.215 -4.609 4.013 1.00 84.56 91 GLU A O 1
ATOM 711 N N . GLY A 1 92 ? 10.400 -4.378 6.089 1.00 85.12 92 GLY A N 1
ATOM 712 C CA . GLY A 1 92 ? 11.570 -4.963 6.744 1.00 85.12 92 GLY A CA 1
ATOM 713 C C . GLY A 1 92 ? 11.853 -6.375 6.234 1.00 85.12 92 GLY A C 1
ATOM 714 O O . GLY A 1 92 ? 12.988 -6.703 5.893 1.00 85.12 92 GLY A O 1
ATOM 715 N N . ARG A 1 93 ? 10.813 -7.201 6.098 1.00 84.62 93 ARG A N 1
ATOM 716 C CA . ARG A 1 93 ? 10.918 -8.539 5.506 1.00 84.62 93 ARG A CA 1
ATOM 717 C C . ARG A 1 93 ? 11.366 -8.485 4.044 1.00 84.62 93 ARG A C 1
ATOM 719 O O . ARG A 1 93 ? 12.272 -9.236 3.687 1.00 84.62 93 ARG A O 1
ATOM 726 N N . GLN A 1 94 ? 10.786 -7.604 3.225 1.00 75.88 94 GLN A N 1
ATOM 727 C CA . GLN A 1 94 ? 11.192 -7.430 1.826 1.00 75.88 94 GLN A CA 1
ATOM 728 C C . GLN A 1 94 ? 12.674 -7.059 1.708 1.00 75.88 94 GLN A C 1
ATOM 730 O O . GLN A 1 94 ? 13.353 -7.599 0.838 1.00 75.88 94 GLN A O 1
ATOM 735 N N . LEU A 1 95 ? 13.208 -6.219 2.604 1.00 78.12 95 LEU A N 1
ATOM 736 C CA . LEU A 1 95 ? 14.638 -5.885 2.630 1.00 78.12 95 LEU A CA 1
ATOM 737 C C . LEU A 1 95 ? 15.518 -7.125 2.851 1.00 78.12 95 LEU A C 1
ATOM 739 O O . LEU A 1 95 ? 16.531 -7.289 2.171 1.00 78.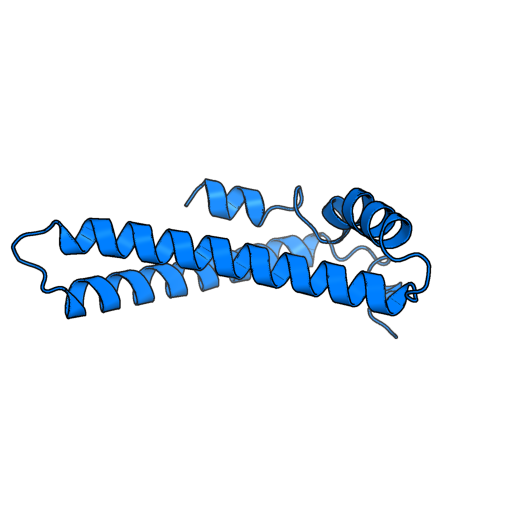12 95 LEU A O 1
ATOM 743 N N . PHE A 1 96 ? 15.132 -8.034 3.753 1.00 75.62 96 PHE A N 1
ATOM 744 C CA . PHE A 1 96 ? 15.878 -9.279 3.985 1.00 75.62 96 PHE A CA 1
ATOM 745 C C . PHE A 1 96 ? 15.771 -10.275 2.824 1.00 75.62 96 PHE A C 1
ATOM 747 O O . PHE A 1 96 ? 16.699 -11.058 2.604 1.00 75.62 96 PHE A O 1
ATOM 754 N N . THR A 1 97 ? 14.660 -10.260 2.087 1.00 65.12 97 THR A N 1
ATOM 755 C CA . THR A 1 97 ? 14.471 -11.098 0.897 1.00 65.12 97 THR A CA 1
ATOM 756 C C . THR A 1 97 ? 15.257 -10.541 -0.292 1.00 65.12 97 THR A C 1
ATOM 758 O O . THR A 1 97 ? 16.081 -11.263 -0.843 1.00 65.12 97 THR A O 1
ATOM 761 N N . MET A 1 98 ? 15.122 -9.245 -0.598 1.00 58.88 98 MET A N 1
ATOM 762 C CA . MET A 1 98 ? 15.844 -8.535 -1.670 1.00 58.88 98 MET A CA 1
ATOM 763 C C . MET A 1 98 ? 17.366 -8.589 -1.496 1.00 58.88 98 MET A C 1
ATOM 765 O O . MET A 1 98 ? 18.092 -8.814 -2.458 1.00 58.88 98 MET A O 1
ATOM 769 N N . SER A 1 99 ? 17.868 -8.451 -0.263 1.00 52.09 99 SER A N 1
ATOM 770 C CA . SER A 1 99 ? 19.309 -8.541 0.025 1.00 52.09 99 SER A CA 1
ATOM 771 C C . SER A 1 99 ? 19.892 -9.934 -0.284 1.00 52.09 99 SER A C 1
ATOM 773 O O . SER A 1 99 ? 21.089 -10.078 -0.523 1.00 52.09 99 SER A O 1
ATOM 775 N N . ARG A 1 100 ? 19.046 -10.975 -0.348 1.00 48.81 100 ARG A N 1
ATOM 776 C CA . ARG A 1 100 ? 19.430 -12.330 -0.781 1.00 48.81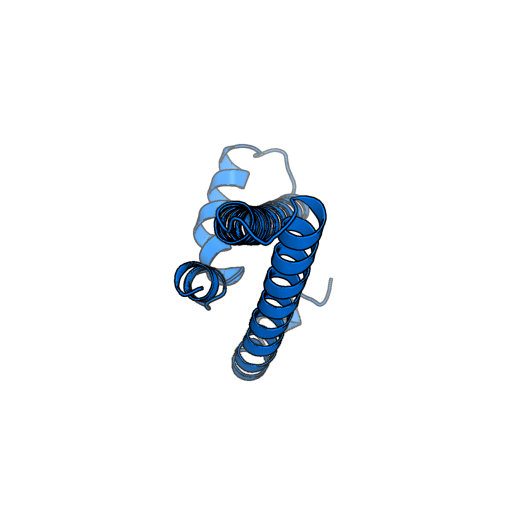 100 ARG A CA 1
ATOM 777 C C . ARG A 1 100 ? 19.229 -12.582 -2.279 1.00 48.81 100 ARG A C 1
ATOM 779 O O . ARG A 1 100 ? 19.904 -13.452 -2.820 1.00 48.81 100 ARG A O 1
ATOM 786 N N . THR A 1 101 ? 18.335 -11.848 -2.941 1.00 47.84 101 THR A N 1
ATOM 787 C CA . THR A 1 101 ? 18.011 -11.965 -4.376 1.00 47.84 101 THR A CA 1
ATOM 788 C C . THR A 1 101 ? 18.519 -10.799 -5.225 1.00 47.84 101 THR A C 1
ATOM 790 O O . THR A 1 101 ? 18.067 -10.656 -6.356 1.00 47.84 101 THR A O 1
ATOM 793 N N . ALA A 1 102 ? 19.502 -10.022 -4.752 1.00 46.97 102 ALA A N 1
ATOM 794 C CA . ALA A 1 102 ? 20.274 -9.087 -5.575 1.00 46.97 102 ALA A CA 1
ATOM 795 C C . ALA A 1 102 ? 21.113 -9.858 -6.616 1.00 46.97 102 ALA A C 1
ATOM 797 O O . ALA A 1 102 ? 22.334 -9.992 -6.532 1.00 46.97 102 ALA A O 1
ATOM 798 N N . SER A 1 103 ? 20.425 -10.435 -7.594 1.00 47.03 103 SER A N 1
ATOM 799 C CA . SER A 1 103 ? 20.999 -10.977 -8.807 1.00 47.03 103 SER A CA 1
ATOM 800 C C . SER A 1 103 ? 21.623 -9.812 -9.561 1.00 47.03 103 SER A C 1
ATOM 802 O O . SER A 1 103 ? 20.980 -8.788 -9.779 1.00 47.03 103 SER A O 1
ATOM 804 N N . LEU A 1 104 ? 22.864 -9.985 -10.015 1.00 47.50 104 LEU A N 1
ATOM 805 C CA . LEU A 1 104 ? 23.612 -9.032 -10.848 1.00 47.50 104 LEU A CA 1
ATOM 806 C C . LEU A 1 104 ? 22.825 -8.529 -12.079 1.00 47.50 104 LEU A C 1
ATOM 808 O O . LEU A 1 104 ? 23.201 -7.535 -12.692 1.00 47.50 104 LEU A O 1
ATOM 812 N N . ARG A 1 105 ? 21.722 -9.199 -12.437 1.00 47.91 105 ARG A N 1
ATOM 813 C CA . ARG A 1 105 ? 20.807 -8.811 -13.511 1.00 47.91 105 ARG A CA 1
ATOM 814 C C . ARG A 1 105 ? 19.918 -7.605 -13.172 1.00 47.91 105 ARG A C 1
ATOM 816 O O . ARG A 1 105 ? 19.561 -6.878 -14.093 1.00 47.91 105 ARG A O 1
ATOM 823 N N . ASP A 1 106 ? 19.609 -7.370 -11.897 1.00 51.41 106 ASP A N 1
ATOM 824 C CA . ASP A 1 106 ? 18.760 -6.247 -11.467 1.00 51.41 106 ASP A CA 1
ATOM 825 C C . ASP A 1 106 ? 19.547 -4.926 -11.420 1.00 51.41 106 ASP A C 1
ATOM 827 O O . ASP A 1 106 ? 19.011 -3.871 -11.747 1.00 51.41 106 ASP A O 1
ATOM 831 N N . VAL A 1 107 ? 20.862 -4.992 -11.175 1.00 53.84 107 VAL A N 1
ATOM 832 C CA . VAL A 1 107 ? 21.776 -3.832 -11.236 1.00 53.84 107 VAL A CA 1
ATOM 833 C C . VAL A 1 107 ? 21.853 -3.234 -12.649 1.00 53.84 107 VAL A C 1
ATOM 835 O O . VAL A 1 107 ? 22.015 -2.026 -12.808 1.00 53.84 107 VAL A O 1
ATOM 838 N N . ALA A 1 108 ? 21.691 -4.057 -13.691 1.00 49.09 108 ALA A N 1
ATOM 839 C CA . ALA A 1 108 ? 21.720 -3.594 -15.078 1.00 49.09 108 ALA A CA 1
ATOM 840 C C . ALA A 1 108 ? 20.434 -2.863 -15.510 1.00 49.09 108 ALA A C 1
ATOM 842 O O . ALA A 1 108 ? 20.471 -2.118 -16.486 1.00 49.09 108 ALA A O 1
ATOM 843 N N . ILE A 1 109 ? 19.312 -3.070 -14.809 1.00 51.28 109 ILE A N 1
ATOM 844 C CA . ILE A 1 109 ? 18.035 -2.398 -15.104 1.00 51.28 109 ILE A CA 1
ATOM 845 C C . ILE A 1 109 ? 17.892 -1.115 -14.273 1.00 51.28 109 ILE A C 1
ATOM 847 O O . ILE A 1 109 ? 17.366 -0.135 -14.785 1.00 51.28 109 ILE A O 1
ATOM 851 N N . ASP A 1 110 ? 18.425 -1.085 -13.048 1.00 49.19 110 ASP A N 1
ATOM 852 C CA . ASP A 1 110 ? 18.317 0.061 -12.126 1.00 49.19 110 ASP A CA 1
ATOM 853 C C . ASP A 1 110 ? 19.377 1.169 -12.344 1.00 49.19 110 ASP A C 1
ATOM 855 O O . ASP A 1 110 ? 19.505 2.077 -11.525 1.00 49.19 110 ASP A O 1
ATOM 859 N N . SER A 1 111 ? 20.147 1.118 -13.442 1.00 35.53 111 SER A N 1
ATOM 860 C CA . SER A 1 111 ? 21.222 2.089 -13.744 1.00 35.53 111 SER A CA 1
ATOM 861 C C . SER A 1 111 ? 20.893 3.119 -14.843 1.00 35.53 111 SER A C 1
ATOM 863 O O . SER A 1 111 ? 21.813 3.793 -15.314 1.00 35.53 111 SER A O 1
ATOM 865 N N . VAL A 1 112 ? 19.630 3.264 -15.276 1.00 37.16 112 VAL A N 1
ATOM 866 C CA . VAL A 1 112 ? 19.209 4.286 -16.267 1.00 37.16 112 VAL A CA 1
ATOM 867 C C . VAL A 1 112 ? 17.886 4.938 -15.887 1.00 37.16 112 VAL A C 1
ATOM 869 O O . VAL A 1 112 ? 16.923 4.192 -15.613 1.00 37.16 112 VAL A O 1
#

Radius of gyration: 17.97 Å; chains: 1; bounding box: 42×23×54 Å

Foldseek 3Di:
DVVLLVCLDPCVDLVNQCVPQLVVCCVVCVVDDSVVSSVVSVVVSVVVNVVVLVVQLVVQLVVQVPDPPHDSVNSSVVSVVVSVVVVVVSVVVSVVVCVVVPDVVVVVVPPD